Protein AF-A0A9X9XJ19-F1 (afdb_monomer_lite)

Structure (mmCIF, N/CA/C/O backbone):
data_AF-A0A9X9XJ19-F1
#
_entry.id   AF-A0A9X9XJ19-F1
#
loop_
_atom_site.group_PDB
_atom_site.id
_atom_site.type_symbol
_atom_site.label_atom_id
_atom_site.label_alt_id
_atom_site.label_comp_id
_atom_site.label_asym_id
_atom_site.label_entity_id
_atom_site.label_seq_id
_atom_site.pdbx_PDB_ins_code
_atom_site.Cartn_x
_atom_site.Cartn_y
_atom_site.Cartn_z
_atom_site.occupancy
_atom_site.B_iso_or_equiv
_atom_site.auth_seq_id
_atom_site.auth_comp_id
_atom_site.auth_asym_id
_atom_site.auth_atom_id
_atom_site.pdbx_PDB_model_num
ATOM 1 N N . MET A 1 1 ? -12.049 0.904 17.462 1.00 71.25 1 MET A N 1
ATOM 2 C CA . MET A 1 1 ? -11.422 1.998 16.678 1.00 71.25 1 MET A CA 1
ATOM 3 C C . MET A 1 1 ? -12.164 2.177 15.350 1.00 71.25 1 MET A C 1
ATOM 5 O O . MET A 1 1 ? -13.078 1.402 15.099 1.00 71.25 1 MET A O 1
ATOM 9 N N . GLY A 1 2 ? -11.866 3.209 14.552 1.00 80.62 2 GLY A N 1
ATOM 10 C CA . GLY A 1 2 ? -12.479 3.394 13.226 1.00 80.62 2 GLY A CA 1
ATOM 11 C C . GLY A 1 2 ? -12.077 2.323 12.214 1.00 80.62 2 GLY A C 1
ATOM 12 O O . GLY A 1 2 ? -11.041 1.677 12.376 1.00 80.62 2 GLY A O 1
ATOM 13 N N . ARG A 1 3 ? -12.906 2.127 11.182 1.00 89.88 3 ARG A N 1
ATOM 14 C CA . ARG A 1 3 ? -12.541 1.289 10.029 1.00 89.88 3 ARG A CA 1
ATOM 15 C C . ARG A 1 3 ? -11.623 2.067 9.092 1.00 89.88 3 ARG A C 1
ATOM 17 O O . ARG A 1 3 ? -11.672 3.299 9.050 1.00 89.88 3 ARG A O 1
ATOM 24 N N . TRP A 1 4 ? -10.830 1.343 8.315 1.00 92.69 4 TRP A N 1
ATOM 25 C CA . TRP A 1 4 ? -9.809 1.934 7.457 1.00 92.69 4 TRP A CA 1
ATOM 26 C C . TRP A 1 4 ? -9.613 1.139 6.162 1.00 92.69 4 TRP A C 1
ATOM 28 O O . TRP A 1 4 ? -10.127 0.024 6.020 1.00 92.69 4 TRP A O 1
ATOM 38 N N . PHE A 1 5 ? -8.903 1.740 5.207 1.00 92.44 5 PHE A N 1
ATOM 39 C CA . PHE A 1 5 ? -8.573 1.125 3.923 1.00 92.44 5 PHE A CA 1
ATOM 40 C C . PHE A 1 5 ? -7.087 0.870 3.756 1.00 92.44 5 PHE A C 1
ATO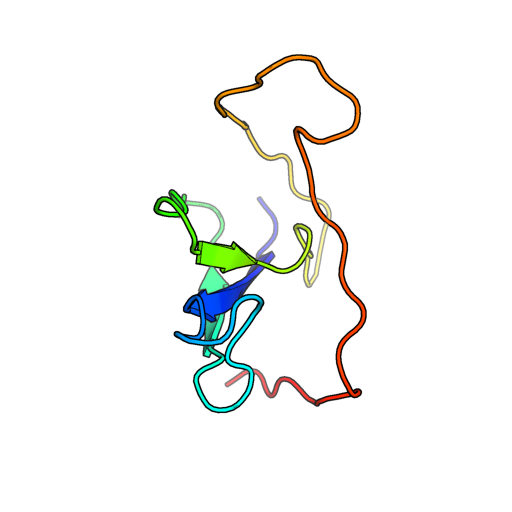M 42 O O . PHE A 1 5 ? -6.267 1.746 4.023 1.00 92.44 5 PHE A O 1
ATOM 49 N N . ALA A 1 6 ? -6.780 -0.303 3.208 1.00 94.00 6 ALA A N 1
ATOM 50 C CA . ALA A 1 6 ? -5.513 -0.576 2.552 1.00 94.00 6 ALA A CA 1
ATOM 51 C C . ALA A 1 6 ? -5.762 -0.640 1.044 1.00 94.00 6 ALA A C 1
ATOM 53 O O . ALA A 1 6 ? -6.553 -1.463 0.580 1.00 94.00 6 ALA A O 1
ATOM 54 N N . ILE A 1 7 ? -5.093 0.216 0.280 1.00 95.88 7 ILE A N 1
ATOM 55 C CA . ILE A 1 7 ? -5.035 0.105 -1.179 1.00 95.88 7 ILE A CA 1
ATOM 56 C C . ILE A 1 7 ? -3.606 -0.273 -1.511 1.00 95.88 7 ILE A C 1
ATOM 58 O O . ILE A 1 7 ? -2.687 0.418 -1.081 1.00 95.88 7 ILE A O 1
ATOM 62 N N . VAL A 1 8 ? -3.430 -1.370 -2.237 1.00 96.88 8 VAL A N 1
ATOM 63 C CA . VAL A 1 8 ? -2.117 -1.922 -2.561 1.00 96.88 8 VAL A CA 1
ATOM 64 C C . VAL A 1 8 ? -2.006 -2.238 -4.039 1.00 96.88 8 VAL A C 1
ATOM 66 O O . VAL A 1 8 ? -2.997 -2.576 -4.688 1.00 96.88 8 VAL A O 1
ATOM 69 N N . ALA A 1 9 ? -0.786 -2.185 -4.551 1.00 97.50 9 ALA A N 1
ATOM 70 C CA . ALA A 1 9 ? -0.441 -2.645 -5.884 1.00 97.50 9 ALA A CA 1
ATOM 71 C C . ALA A 1 9 ? 0.894 -3.403 -5.830 1.00 97.50 9 ALA A C 1
ATOM 73 O O . ALA A 1 9 ? 1.782 -3.039 -5.054 1.00 97.50 9 ALA A O 1
ATOM 74 N N . PRO A 1 10 ? 1.059 -4.477 -6.617 1.00 97.31 10 PRO A N 1
ATOM 75 C CA . PRO A 1 10 ? 2.344 -5.150 -6.699 1.00 97.31 10 PRO A CA 1
ATOM 76 C C . PRO A 1 10 ? 3.355 -4.286 -7.461 1.00 97.31 10 PRO A C 1
ATOM 78 O O . PRO A 1 10 ? 2.976 -3.445 -8.280 1.00 97.31 10 PRO A O 1
ATOM 81 N N . HIS A 1 11 ? 4.643 -4.523 -7.223 1.00 96.50 11 HIS A N 1
ATOM 82 C CA . HIS A 1 11 ? 5.704 -3.973 -8.060 1.00 96.50 11 HIS A CA 1
ATOM 83 C C . HIS A 1 11 ? 5.605 -4.514 -9.489 1.00 96.50 11 HIS A C 1
ATOM 85 O O . HIS A 1 11 ? 5.454 -5.722 -9.698 1.00 96.50 11 HIS A O 1
ATOM 91 N N . ALA A 1 12 ? 5.710 -3.633 -10.477 1.00 95.31 12 ALA A N 1
ATOM 92 C CA . ALA A 1 12 ? 5.774 -4.006 -11.880 1.00 95.31 12 ALA A CA 1
ATOM 93 C C . ALA A 1 12 ? 7.217 -4.384 -12.272 1.00 95.31 12 ALA A C 1
ATOM 95 O O . ALA A 1 12 ? 8.161 -3.764 -11.788 1.00 95.31 12 ALA A O 1
ATOM 96 N N . PRO A 1 13 ? 7.433 -5.320 -13.218 1.00 92.69 13 PRO A N 1
ATOM 97 C CA . PRO A 1 13 ? 8.781 -5.662 -13.693 1.00 92.69 13 PRO A CA 1
ATOM 98 C C . PRO A 1 13 ? 9.574 -4.479 -14.271 1.00 92.69 13 PRO A C 1
ATOM 100 O O . PRO A 1 13 ? 10.799 -4.491 -14.254 1.00 92.69 13 PRO A O 1
ATOM 103 N N . ALA A 1 14 ? 8.878 -3.465 -14.793 1.00 86.94 14 ALA A N 1
ATOM 104 C CA . ALA A 1 14 ? 9.473 -2.245 -15.337 1.00 86.94 14 ALA A CA 1
ATOM 105 C C . ALA A 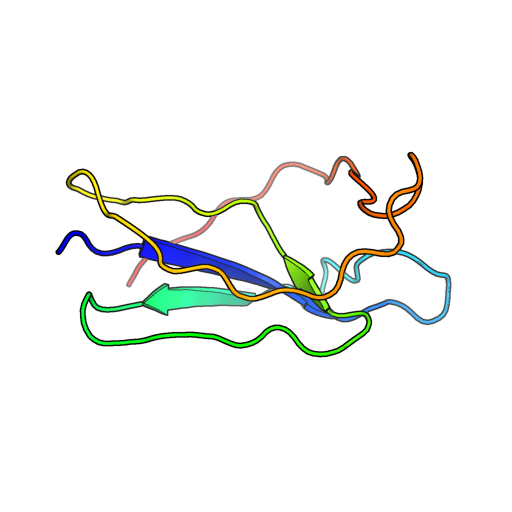1 14 ? 9.787 -1.183 -14.262 1.00 86.94 14 ALA A C 1
ATOM 107 O O . ALA A 1 14 ? 10.143 -0.056 -14.603 1.00 86.94 14 ALA A O 1
ATOM 108 N N . GLY A 1 15 ? 9.636 -1.529 -12.981 1.00 87.75 15 GLY A N 1
ATOM 109 C CA . GLY A 1 15 ? 9.647 -0.584 -11.875 1.00 87.75 15 GLY A CA 1
ATOM 110 C C . GLY A 1 15 ? 8.269 0.032 -11.630 1.00 87.75 15 GLY A C 1
ATOM 111 O O . GLY A 1 15 ? 7.415 0.066 -12.520 1.00 87.75 15 GLY A O 1
ATOM 112 N N . ARG A 1 16 ? 8.084 0.578 -10.423 1.00 91.69 16 ARG A N 1
ATOM 113 C CA . ARG A 1 16 ? 6.852 1.251 -9.964 1.00 91.69 16 ARG A CA 1
ATOM 114 C C . ARG A 1 16 ? 5.663 0.297 -9.758 1.00 91.69 16 ARG A C 1
ATOM 116 O O . ARG A 1 16 ? 5.807 -0.922 -9.771 1.00 91.69 16 ARG A O 1
ATOM 123 N N . GLN A 1 17 ? 4.495 0.856 -9.476 1.00 95.62 17 GLN A N 1
ATOM 124 C CA . GLN A 1 17 ? 3.260 0.160 -9.125 1.00 95.62 17 GLN A CA 1
ATOM 125 C C . GLN A 1 17 ? 2.498 -0.367 -10.352 1.00 95.62 17 GLN A C 1
ATOM 127 O O . GLN A 1 17 ? 2.215 0.376 -11.293 1.00 95.62 17 GLN A O 1
ATOM 132 N N . ASP A 1 18 ? 2.084 -1.635 -10.325 1.00 95.94 18 ASP A N 1
ATOM 133 C CA . ASP A 1 18 ? 1.163 -2.197 -11.319 1.00 95.94 18 ASP A CA 1
ATOM 134 C C . ASP A 1 18 ? -0.295 -1.903 -10.927 1.00 95.94 18 ASP A C 1
ATOM 136 O O . ASP A 1 18 ? -0.960 -2.680 -10.230 1.00 95.94 18 ASP A O 1
ATOM 140 N N . MET A 1 19 ? -0.807 -0.763 -11.401 1.00 95.69 19 MET A N 1
ATOM 141 C CA . MET A 1 19 ? -2.181 -0.337 -11.114 1.00 95.69 19 MET A CA 1
ATOM 142 C C . MET A 1 19 ? -3.252 -1.237 -11.739 1.00 95.69 19 MET A C 1
ATOM 144 O O . MET A 1 19 ? -4.358 -1.301 -11.206 1.00 95.69 19 MET A O 1
ATOM 148 N N . ALA A 1 20 ? -2.949 -1.993 -12.802 1.00 94.88 20 ALA A N 1
ATOM 149 C CA . ALA A 1 20 ? -3.902 -2.957 -13.363 1.00 94.88 20 ALA A CA 1
ATOM 150 C C . ALA A 1 20 ? -4.178 -4.117 -12.387 1.00 94.88 20 ALA A C 1
ATOM 152 O O . ALA A 1 20 ? -5.209 -4.793 -12.461 1.00 94.88 20 ALA A O 1
ATOM 153 N N . ARG A 1 21 ? -3.266 -4.335 -11.435 1.00 95.56 21 ARG A N 1
ATOM 154 C CA . ARG A 1 21 ? -3.374 -5.342 -10.378 1.00 95.56 21 ARG A CA 1
ATOM 155 C C . ARG A 1 21 ? -3.643 -4.744 -8.998 1.00 95.56 21 ARG A C 1
ATOM 157 O O . ARG A 1 21 ? -3.586 -5.486 -8.017 1.00 95.56 21 ARG A O 1
ATOM 164 N N . ALA A 1 22 ? -3.978 -3.457 -8.910 1.00 96.12 22 ALA A N 1
ATOM 165 C CA . ALA A 1 22 ? -4.308 -2.825 -7.641 1.00 96.12 22 ALA A CA 1
ATOM 166 C C . ALA A 1 22 ? -5.509 -3.506 -6.961 1.00 96.12 22 ALA A C 1
ATOM 168 O O . ALA A 1 22 ? -6.414 -4.046 -7.613 1.00 96.12 22 ALA A O 1
ATOM 169 N N . ARG A 1 23 ? -5.509 -3.512 -5.630 1.00 95.06 23 ARG A N 1
ATOM 170 C CA . ARG A 1 23 ? -6.577 -4.059 -4.787 1.00 95.06 23 ARG A CA 1
ATOM 171 C C . ARG A 1 23 ? -6.841 -3.115 -3.626 1.00 95.06 23 ARG A C 1
ATOM 173 O O . ARG A 1 23 ? -5.907 -2.555 -3.063 1.00 95.06 23 ARG A O 1
ATOM 180 N N . ALA A 1 24 ? -8.108 -2.986 -3.254 1.00 94.31 24 ALA A N 1
ATOM 181 C CA . ALA A 1 24 ? -8.532 -2.256 -2.070 1.00 94.31 24 ALA A CA 1
ATOM 182 C C . ALA A 1 24 ? -9.161 -3.223 -1.064 1.00 94.31 24 ALA A C 1
ATOM 184 O O . ALA A 1 24 ? -9.938 -4.103 -1.437 1.00 94.31 24 ALA A O 1
ATOM 185 N N . PHE A 1 25 ? -8.838 -3.041 0.211 1.00 92.69 25 PHE A N 1
ATOM 186 C CA . PHE A 1 25 ? -9.318 -3.864 1.312 1.00 92.69 25 PHE A CA 1
ATOM 187 C C . PHE A 1 25 ? -9.903 -2.979 2.406 1.00 92.69 25 PHE A C 1
ATOM 189 O O . PHE A 1 25 ? -9.257 -2.032 2.857 1.00 92.69 25 PHE A O 1
ATOM 196 N N . ARG A 1 26 ? -11.112 -3.321 2.863 1.00 92.31 26 ARG A N 1
ATOM 197 C CA . ARG A 1 26 ? -11.732 -2.725 4.049 1.00 92.31 26 ARG A CA 1
ATOM 198 C C . ARG A 1 26 ? -11.298 -3.493 5.289 1.00 92.31 26 ARG A C 1
ATOM 200 O O . ARG A 1 26 ? -11.768 -4.608 5.506 1.00 92.31 26 ARG A O 1
ATOM 207 N N . ALA A 1 27 ? -10.459 -2.882 6.110 1.00 91.75 27 ALA A N 1
ATOM 208 C CA . ALA A 1 27 ? -10.021 -3.475 7.361 1.00 91.75 27 ALA A CA 1
ATOM 209 C C . ALA A 1 27 ? -10.932 -3.061 8.525 1.00 91.75 27 ALA A C 1
ATOM 211 O O . ALA A 1 27 ? -11.402 -1.918 8.626 1.00 91.75 27 ALA A O 1
ATOM 212 N N . GLN A 1 28 ? -11.199 -4.024 9.404 1.00 91.25 28 GLN A N 1
ATOM 213 C CA . GLN A 1 28 ? -11.865 -3.798 10.681 1.00 91.25 28 GLN A CA 1
ATOM 214 C C . GLN A 1 28 ? -10.871 -3.253 11.714 1.00 91.25 28 GLN A C 1
ATOM 216 O O . GLN A 1 28 ? -9.658 -3.232 11.507 1.00 91.25 28 GLN A O 1
ATOM 221 N N . SER A 1 29 ? -11.392 -2.775 12.843 1.00 90.00 29 SER A N 1
ATOM 222 C CA . SER A 1 29 ? -10.576 -2.110 13.864 1.00 90.00 29 SER 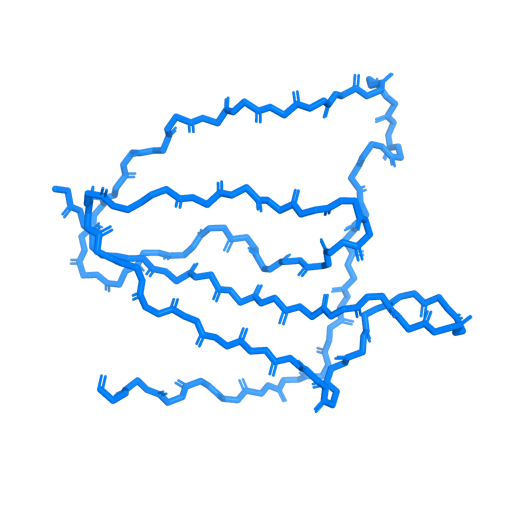A CA 1
ATOM 223 C C . SER A 1 29 ? -9.621 -3.025 14.631 1.00 90.00 29 SER A C 1
ATOM 225 O O . SER A 1 29 ? -8.768 -2.531 15.358 1.00 90.00 29 SER A O 1
ATOM 227 N N . ASP A 1 30 ? -9.817 -4.333 14.524 1.00 91.88 30 ASP A N 1
ATOM 228 C CA . ASP A 1 30 ? -9.043 -5.401 15.155 1.00 91.88 30 ASP A CA 1
ATOM 229 C C . ASP A 1 30 ? -8.075 -6.088 14.176 1.00 91.88 30 ASP A C 1
ATOM 231 O O . ASP A 1 30 ? -7.428 -7.072 14.527 1.00 91.88 30 ASP A O 1
ATOM 235 N N . GLN A 1 31 ? -7.952 -5.566 12.951 1.00 93.25 31 GLN A N 1
ATOM 236 C CA . GLN A 1 31 ? -7.077 -6.105 11.917 1.00 93.25 31 GLN A CA 1
ATOM 237 C C . GLN A 1 31 ? -5.860 -5.205 11.703 1.00 93.25 31 GLN A C 1
ATOM 239 O O . GLN A 1 31 ? -5.984 -3.990 11.548 1.00 93.25 31 GLN A O 1
ATOM 244 N N . GLY A 1 32 ? -4.684 -5.831 11.654 1.00 93.69 32 GLY A N 1
ATOM 245 C CA . GLY A 1 32 ? -3.427 -5.215 11.235 1.00 93.69 32 GLY A CA 1
ATOM 246 C C . GLY A 1 32 ? -2.967 -5.752 9.882 1.00 93.69 32 GLY A C 1
ATOM 247 O O . GLY A 1 32 ? -3.416 -6.811 9.440 1.00 93.69 32 GLY A O 1
ATOM 248 N N . VAL A 1 33 ? -2.055 -5.030 9.235 1.00 94.94 33 VAL A N 1
ATOM 249 C CA . VAL A 1 33 ? -1.399 -5.474 8.000 1.00 94.94 33 VAL A CA 1
ATOM 250 C C . VAL A 1 33 ? 0.107 -5.301 8.109 1.00 94.94 33 VAL A C 1
ATOM 252 O O . VAL A 1 33 ? 0.600 -4.423 8.815 1.00 94.94 33 VAL A O 1
ATOM 255 N N . THR A 1 34 ? 0.829 -6.124 7.363 1.00 95.88 34 THR A N 1
ATOM 256 C CA . THR A 1 34 ? 2.248 -5.935 7.078 1.00 95.88 34 THR A CA 1
ATOM 257 C C . THR A 1 34 ? 2.393 -5.903 5.569 1.00 95.88 34 THR A C 1
ATOM 259 O O . THR A 1 34 ? 1.986 -6.846 4.890 1.00 95.88 34 THR A O 1
ATOM 262 N N . TYR A 1 35 ? 2.937 -4.812 5.041 1.00 94.88 35 TYR A N 1
ATOM 263 C CA . TYR A 1 35 ? 3.276 -4.731 3.627 1.00 94.88 35 TYR A CA 1
ATOM 264 C C . TYR A 1 35 ? 4.578 -5.496 3.390 1.00 94.88 35 TYR A C 1
ATOM 266 O O . TYR A 1 35 ? 5.539 -5.348 4.144 1.00 94.88 35 TYR A O 1
ATOM 274 N N . GLY A 1 36 ? 4.585 -6.361 2.375 1.00 93.31 36 GLY A N 1
ATOM 275 C CA . GLY A 1 36 ? 5.810 -7.022 1.938 1.00 93.31 36 GLY A CA 1
ATOM 276 C C . GLY A 1 36 ? 6.766 -6.027 1.282 1.00 93.31 36 GLY A C 1
ATOM 277 O O . GLY A 1 36 ? 6.349 -4.947 0.864 1.00 93.31 36 GLY A O 1
ATOM 278 N N . ALA A 1 37 ? 8.036 -6.414 1.153 1.00 89.44 37 ALA A N 1
ATOM 279 C CA . ALA A 1 37 ? 8.980 -5.671 0.324 1.00 89.44 37 ALA A CA 1
ATOM 280 C C . ALA A 1 37 ? 8.411 -5.486 -1.095 1.00 89.44 37 ALA A C 1
ATOM 282 O O . ALA A 1 37 ? 7.723 -6.371 -1.612 1.00 89.44 37 ALA A O 1
ATOM 283 N N . ASP A 1 38 ? 8.668 -4.318 -1.680 1.00 91.25 38 ASP A N 1
ATOM 284 C CA . ASP A 1 38 ? 8.194 -3.901 -3.004 1.00 91.25 38 ASP A CA 1
ATOM 285 C C . ASP A 1 38 ? 6.660 -3.866 -3.183 1.00 91.25 38 ASP A C 1
ATOM 287 O O . ASP A 1 38 ? 6.152 -3.729 -4.298 1.00 91.25 38 ASP A O 1
ATOM 291 N N . VAL A 1 39 ? 5.879 -3.940 -2.100 1.00 95.44 39 VAL A N 1
ATOM 292 C CA . VAL A 1 39 ? 4.434 -3.690 -2.162 1.00 95.44 39 VAL A CA 1
ATOM 293 C C . VAL A 1 39 ? 4.169 -2.194 -2.064 1.00 95.44 39 VAL A C 1
ATOM 295 O O . VAL A 1 39 ? 4.397 -1.560 -1.033 1.00 95.44 39 VAL A O 1
ATOM 298 N N . TRP A 1 40 ? 3.594 -1.644 -3.128 1.00 96.94 40 TRP A N 1
ATOM 299 C CA . TRP A 1 40 ? 3.095 -0.279 -3.136 1.00 96.94 40 TRP A CA 1
ATOM 300 C C . TRP A 1 40 ? 1.806 -0.195 -2.338 1.00 96.94 40 TRP A C 1
ATOM 302 O O . TRP A 1 40 ? 0.946 -1.075 -2.446 1.00 96.94 40 TRP A O 1
ATOM 312 N N . HIS A 1 41 ? 1.645 0.879 -1.572 1.00 96.38 41 HIS A N 1
ATOM 313 C CA . HIS A 1 41 ? 0.431 1.116 -0.811 1.00 96.38 41 HIS A CA 1
ATOM 314 C C . HIS A 1 41 ? 0.074 2.601 -0.762 1.00 96.38 41 HIS A C 1
ATOM 316 O O . HIS A 1 41 ? 0.934 3.476 -0.785 1.00 96.38 41 HIS A O 1
ATOM 322 N N . HIS A 1 42 ? -1.223 2.878 -0.699 1.00 95.44 42 HIS A N 1
ATOM 323 C CA . HIS A 1 42 ? -1.734 4.219 -0.444 1.00 95.44 42 HIS A CA 1
ATOM 324 C C . HIS A 1 42 ? -1.541 4.588 1.041 1.00 95.44 42 HIS A C 1
ATOM 326 O O . HIS A 1 42 ? -1.650 3.698 1.894 1.00 95.44 42 HIS A O 1
ATOM 332 N N . PRO A 1 43 ? -1.335 5.878 1.384 1.00 92.31 43 PRO A N 1
ATOM 333 C CA . PRO A 1 43 ? -1.335 6.333 2.772 1.00 92.31 43 PRO A CA 1
ATOM 334 C C . PRO A 1 43 ? -2.567 5.857 3.557 1.00 92.31 43 PRO A C 1
ATOM 336 O O . PRO A 1 43 ? -3.659 5.707 3.002 1.00 92.31 43 PRO A O 1
ATOM 339 N N . CYS A 1 44 ? -2.418 5.635 4.865 1.00 89.56 44 CYS A N 1
ATOM 340 C CA . CYS A 1 44 ? -3.521 5.174 5.711 1.00 89.56 44 CYS A CA 1
ATOM 341 C C . CYS A 1 44 ? -4.734 6.118 5.617 1.00 89.56 44 CYS A C 1
ATOM 343 O O . CYS A 1 44 ? -4.628 7.305 5.922 1.00 89.56 44 CYS A O 1
ATOM 345 N N . ALA A 1 45 ? -5.896 5.577 5.240 1.00 90.50 45 ALA A N 1
ATOM 346 C CA . ALA A 1 45 ? -7.144 6.326 5.109 1.00 90.50 45 ALA A CA 1
ATOM 347 C C . ALA A 1 45 ? -8.245 5.722 5.994 1.00 90.50 45 ALA A C 1
ATOM 349 O O . ALA A 1 45 ? -8.478 4.511 5.976 1.00 90.50 45 ALA A O 1
ATOM 350 N N . VAL A 1 46 ? -8.933 6.570 6.763 1.00 92.44 46 VAL A N 1
ATOM 351 C CA . VAL A 1 46 ? -10.038 6.190 7.663 1.00 92.44 46 VAL A CA 1
ATOM 352 C C . VAL A 1 46 ? -11.392 6.551 7.050 1.00 92.44 46 VAL A C 1
ATOM 354 O O . VAL A 1 46 ? -11.484 7.495 6.273 1.00 92.44 46 VAL A O 1
ATOM 357 N N . ILE A 1 47 ? -12.445 5.800 7.387 1.00 88.25 47 ILE A N 1
ATOM 358 C CA . ILE A 1 47 ? -13.756 5.918 6.716 1.00 88.25 47 ILE A CA 1
ATOM 359 C C . ILE A 1 47 ? -14.726 6.823 7.476 1.00 88.25 47 ILE A C 1
ATOM 361 O O . ILE A 1 47 ? -15.321 7.725 6.900 1.00 88.25 47 ILE A O 1
ATOM 365 N N . ASP A 1 48 ? -14.960 6.518 8.753 1.00 86.88 48 ASP A N 1
ATOM 366 C CA . ASP A 1 48 ? -16.122 7.018 9.500 1.00 86.88 48 ASP A CA 1
ATOM 367 C C . ASP A 1 48 ? -15.748 7.785 10.769 1.00 86.88 48 ASP A C 1
ATOM 369 O O . ASP A 1 48 ? -16.516 8.615 11.251 1.00 86.88 48 ASP A O 1
ATOM 373 N N . ARG A 1 49 ? -14.578 7.497 11.338 1.00 90.25 49 ARG A N 1
ATOM 374 C CA . ARG A 1 49 ? -14.088 8.124 12.565 1.00 90.25 49 ARG A CA 1
ATOM 375 C C . ARG A 1 49 ? -12.562 8.047 12.635 1.00 90.25 49 ARG A C 1
ATOM 377 O O . ARG A 1 49 ? -11.977 7.167 11.999 1.00 90.25 49 ARG A O 1
ATOM 384 N N . PRO A 1 50 ? -11.919 8.888 13.460 1.00 91.75 50 PRO A N 1
ATOM 385 C CA . PRO A 1 50 ? -10.488 8.788 13.708 1.00 91.75 50 PRO A CA 1
ATOM 386 C C . PRO A 1 50 ? -10.064 7.386 14.167 1.00 91.75 50 PRO A C 1
ATOM 388 O O . PRO A 1 50 ? -10.763 6.710 14.931 1.00 91.75 50 PRO A O 1
ATOM 391 N N . ALA A 1 51 ? -8.885 6.967 13.720 1.00 90.00 51 ALA A N 1
ATOM 392 C CA . ALA A 1 51 ? -8.225 5.748 14.160 1.00 90.00 51 ALA A CA 1
ATOM 393 C C . ALA A 1 51 ? -6.777 6.067 14.542 1.00 90.00 51 ALA A C 1
ATOM 395 O O . ALA A 1 51 ? -6.186 7.022 14.042 1.00 90.00 51 ALA A O 1
ATOM 396 N N . GLN A 1 52 ? -6.227 5.266 15.449 1.00 91.25 52 GLN A N 1
ATOM 397 C CA . GLN A 1 52 ? -4.819 5.302 15.815 1.00 91.25 52 GLN A CA 1
ATOM 398 C C . GLN A 1 52 ? -4.172 4.013 15.328 1.00 91.25 52 GLN A C 1
ATOM 400 O O . GLN A 1 52 ? -4.732 2.932 15.519 1.00 91.25 52 GLN A O 1
ATOM 405 N N . PHE A 1 53 ? -3.002 4.148 14.714 1.00 91.81 53 PHE A N 1
ATOM 406 C CA . PHE A 1 53 ? -2.232 3.038 14.174 1.00 91.81 53 PHE A CA 1
ATOM 407 C C . PHE A 1 53 ? -0.907 2.949 14.920 1.00 91.81 53 PHE A C 1
ATOM 409 O O . PHE A 1 53 ? -0.179 3.935 15.019 1.00 91.81 53 PHE A O 1
ATOM 416 N N . ALA A 1 54 ? -0.595 1.763 15.434 1.00 94.12 54 ALA A N 1
ATOM 417 C CA . ALA A 1 54 ? 0.765 1.438 15.828 1.00 94.12 54 ALA A CA 1
ATOM 418 C C . ALA A 1 54 ? 1.523 1.020 14.564 1.00 94.12 54 ALA A C 1
ATOM 420 O O . ALA A 1 54 ? 1.109 0.081 13.886 1.00 94.12 54 ALA A O 1
ATOM 421 N N . ILE A 1 55 ? 2.600 1.732 14.237 1.00 93.94 55 ILE A N 1
ATOM 422 C CA . ILE A 1 55 ? 3.404 1.479 13.040 1.00 93.94 55 ILE A CA 1
ATOM 423 C C . ILE A 1 55 ? 4.786 1.020 13.485 1.00 93.94 55 ILE A C 1
ATOM 425 O O . ILE A 1 55 ? 5.454 1.691 14.270 1.00 93.94 55 ILE A O 1
ATOM 429 N N . PHE A 1 56 ? 5.203 -0.125 12.959 1.00 94.94 56 PHE A N 1
ATOM 430 C CA . PHE A 1 56 ? 6.567 -0.615 13.050 1.00 94.94 56 PHE A CA 1
ATOM 431 C C . PHE A 1 56 ? 7.066 -0.840 11.627 1.00 94.94 56 PHE A C 1
ATOM 433 O O . PHE A 1 56 ? 6.482 -1.629 10.887 1.00 94.94 56 PHE A O 1
ATOM 440 N N . MET A 1 57 ? 8.108 -0.114 11.238 1.00 91.88 57 MET A N 1
ATOM 441 C CA . MET A 1 57 ? 8.679 -0.175 9.897 1.00 91.88 57 MET A CA 1
ATOM 442 C C . MET A 1 57 ? 10.197 -0.067 9.965 1.00 91.88 57 MET A C 1
ATOM 444 O O . MET A 1 57 ? 10.747 0.522 10.899 1.00 91.88 57 MET A O 1
ATOM 448 N N . TRP A 1 58 ? 10.859 -0.645 8.968 1.00 88.69 58 TRP A N 1
ATOM 449 C CA . TRP A 1 58 ? 12.266 -0.366 8.726 1.00 88.69 58 TRP A CA 1
ATOM 450 C C . TRP A 1 58 ? 12.416 1.042 8.147 1.00 88.69 58 TRP A C 1
ATOM 452 O O . TRP A 1 58 ? 11.514 1.514 7.458 1.00 88.69 58 TRP A O 1
ATOM 462 N N . LYS A 1 59 ? 13.533 1.694 8.472 1.00 90.75 59 LYS A N 1
ATOM 463 C CA . LYS A 1 59 ? 13.898 3.021 7.984 1.00 90.75 59 LYS A CA 1
ATOM 464 C C . LYS A 1 59 ? 15.392 3.064 7.708 1.00 90.75 59 LYS A C 1
ATOM 466 O O . LYS A 1 59 ? 16.177 2.762 8.612 1.00 90.75 59 LYS A O 1
ATOM 471 N N . ASP A 1 60 ? 15.781 3.461 6.507 1.00 90.44 60 ASP A N 1
ATOM 472 C CA . ASP A 1 60 ? 17.178 3.671 6.120 1.00 90.44 60 ASP A CA 1
ATOM 473 C C . ASP A 1 60 ? 17.714 5.047 6.554 1.00 90.44 60 ASP A C 1
ATOM 475 O O . ASP A 1 60 ? 18.925 5.259 6.627 1.00 90.44 60 ASP A O 1
ATOM 479 N N . GLY A 1 61 ? 16.806 5.960 6.925 1.00 90.19 61 GLY A N 1
ATOM 480 C CA . GLY A 1 61 ? 17.115 7.289 7.455 1.00 90.19 61 GLY A CA 1
ATOM 481 C C . GLY A 1 61 ? 17.514 8.325 6.400 1.00 90.19 61 GLY A C 1
ATOM 482 O O . GLY A 1 61 ? 17.887 9.443 6.763 1.00 90.19 61 GLY A O 1
ATOM 483 N N . THR A 1 62 ? 17.442 7.985 5.117 1.00 93.69 62 THR A N 1
ATOM 484 C CA . THR A 1 62 ? 17.741 8.875 3.996 1.00 93.69 62 THR A CA 1
ATOM 485 C C . THR A 1 62 ? 16.471 9.529 3.448 1.00 93.69 62 THR A C 1
ATOM 487 O O . THR A 1 62 ? 15.349 9.192 3.815 1.00 93.69 62 THR A O 1
ATOM 490 N N . ALA A 1 63 ? 16.630 10.491 2.538 1.00 88.12 63 ALA A N 1
ATOM 491 C CA . ALA A 1 63 ? 15.492 11.076 1.829 1.00 88.12 63 ALA A CA 1
ATOM 492 C C . ALA A 1 63 ? 14.841 10.108 0.819 1.00 88.12 63 ALA A C 1
ATOM 494 O O . ALA A 1 63 ? 13.777 10.423 0.299 1.00 88.12 63 ALA A O 1
ATOM 495 N N . ALA A 1 64 ? 15.490 8.978 0.521 1.00 84.75 64 ALA A N 1
ATOM 496 C CA . ALA A 1 64 ? 15.000 7.951 -0.394 1.00 84.75 64 ALA A CA 1
ATOM 497 C C . ALA A 1 64 ? 14.305 6.782 0.330 1.00 84.75 64 ALA A C 1
ATOM 499 O O . ALA A 1 64 ? 13.901 5.831 -0.331 1.00 84.75 64 ALA A O 1
ATOM 500 N N . ASP A 1 65 ? 14.166 6.861 1.660 1.00 87.00 65 ASP A N 1
ATOM 501 C CA . ASP A 1 65 ? 13.511 5.846 2.500 1.00 87.00 65 ASP A CA 1
ATOM 502 C C . ASP A 1 65 ? 12.055 5.595 2.069 1.00 87.00 65 ASP A C 1
ATOM 504 O O . ASP A 1 65 ? 11.574 4.465 2.088 1.00 87.00 65 ASP A O 1
ATOM 508 N N . ASP A 1 66 ? 11.377 6.657 1.616 1.00 87.75 66 ASP A N 1
ATOM 509 C CA . ASP A 1 66 ? 10.013 6.624 1.095 1.00 87.75 66 ASP A CA 1
ATOM 510 C C . ASP A 1 66 ? 9.973 7.162 -0.347 1.00 87.75 66 ASP A C 1
ATOM 512 O O . ASP A 1 66 ? 10.472 8.254 -0.636 1.00 87.75 66 ASP A O 1
ATOM 516 N N . GLU A 1 67 ? 9.311 6.437 -1.253 1.00 90.50 67 GLU A N 1
ATOM 517 C CA . GLU A 1 67 ? 9.010 6.912 -2.608 1.00 90.50 67 GLU A CA 1
ATOM 518 C C . GLU A 1 67 ? 7.518 7.242 -2.739 1.00 90.50 67 GLU A C 1
ATOM 520 O O . GLU A 1 67 ? 6.648 6.417 -2.455 1.00 90.50 67 GLU A O 1
ATOM 525 N N . PHE A 1 68 ? 7.218 8.444 -3.234 1.00 91.94 68 PHE A N 1
ATOM 526 C CA . PHE A 1 68 ? 5.855 8.879 -3.534 1.00 91.94 68 PHE A CA 1
ATOM 527 C C . PHE A 1 68 ? 5.672 9.038 -5.036 1.00 91.94 68 PHE A C 1
ATOM 529 O O . PHE A 1 68 ? 6.462 9.692 -5.719 1.00 91.94 68 PHE A O 1
ATOM 536 N N . VAL A 1 69 ? 4.598 8.447 -5.550 1.00 93.50 69 VAL A N 1
ATOM 537 C CA . VAL A 1 69 ? 4.312 8.398 -6.980 1.00 93.50 69 VAL A CA 1
ATOM 538 C C . VAL A 1 69 ? 2.858 8.754 -7.240 1.00 93.50 69 VAL A C 1
ATOM 540 O O . VAL A 1 69 ? 1.948 8.227 -6.605 1.00 93.50 69 VAL A O 1
ATOM 543 N N . GLU A 1 70 ? 2.641 9.631 -8.213 1.00 94.62 70 GLU A N 1
ATOM 544 C CA . GLU A 1 70 ? 1.299 9.925 -8.703 1.00 94.62 70 GLU A CA 1
ATOM 545 C C . GLU A 1 70 ? 0.768 8.761 -9.550 1.00 94.62 70 GLU A C 1
ATOM 547 O O . GLU A 1 70 ? 1.501 8.126 -10.319 1.00 94.62 70 GLU A O 1
ATOM 552 N N . VAL A 1 71 ? -0.531 8.502 -9.422 1.00 94.31 71 VAL A N 1
ATOM 553 C CA . VAL A 1 71 ? -1.288 7.515 -10.200 1.00 94.31 71 VAL A CA 1
ATOM 554 C C . VAL A 1 71 ? -2.405 8.214 -10.960 1.00 94.31 71 VAL A C 1
ATOM 556 O O . VAL A 1 71 ? -2.903 9.255 -10.537 1.00 94.31 71 VAL A O 1
ATOM 559 N N . ALA A 1 72 ? -2.837 7.625 -12.076 1.00 95.25 72 ALA A N 1
ATOM 560 C CA . ALA A 1 72 ? -4.070 8.069 -12.714 1.00 95.25 72 ALA A CA 1
ATOM 561 C C . ALA A 1 72 ? -5.243 7.940 -11.718 1.00 95.25 72 ALA A C 1
ATOM 563 O O . ALA A 1 72 ? -5.292 6.943 -10.991 1.00 95.25 72 ALA A O 1
ATOM 564 N N . PRO A 1 73 ? -6.187 8.898 -11.679 1.00 95.31 73 PRO A N 1
ATOM 565 C CA . PRO A 1 73 ? -7.353 8.807 -10.808 1.00 95.31 73 PRO A CA 1
ATOM 566 C C . PRO A 1 73 ? -8.158 7.525 -11.051 1.00 95.31 73 PRO A C 1
ATOM 568 O O . PRO A 1 73 ? -8.354 7.111 -12.194 1.00 95.31 73 PRO A O 1
ATOM 571 N N . PHE A 1 74 ? -8.651 6.915 -9.975 1.00 92.94 74 PHE A N 1
ATOM 572 C CA . PHE A 1 74 ? -9.513 5.736 -10.018 1.00 92.94 74 PHE A CA 1
ATOM 573 C C . PHE A 1 74 ? -10.521 5.768 -8.868 1.00 92.94 74 PHE A C 1
ATOM 575 O O . PHE A 1 74 ? -10.320 6.453 -7.865 1.00 92.94 74 PHE A O 1
ATOM 582 N N . GLU A 1 75 ? -11.605 5.010 -9.013 1.00 92.75 7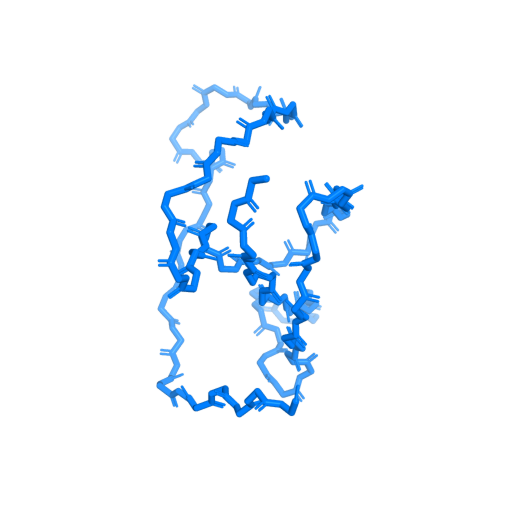5 GLU A N 1
ATOM 583 C CA . GLU A 1 75 ? -12.645 4.892 -7.995 1.00 92.75 75 GLU A CA 1
ATOM 584 C C . GLU A 1 75 ? -12.507 3.581 -7.217 1.00 92.75 75 GLU A C 1
ATOM 586 O O . GLU A 1 75 ? -12.197 2.525 -7.773 1.00 92.75 75 GLU A O 1
ATOM 591 N N . VAL A 1 76 ? -12.763 3.649 -5.910 1.00 89.06 76 VAL A N 1
ATOM 592 C CA . VAL A 1 76 ? -12.844 2.480 -5.032 1.00 89.06 76 VAL A CA 1
ATOM 593 C C . VAL A 1 76 ? -14.283 2.341 -4.558 1.00 89.06 76 VAL A C 1
ATOM 595 O O . VAL A 1 76 ? -14.773 3.162 -3.784 1.00 89.06 76 VAL A O 1
ATOM 598 N N . HIS A 1 77 ? -14.955 1.279 -4.999 1.00 86.38 77 HIS A N 1
ATOM 599 C CA . HIS A 1 77 ? -16.301 0.952 -4.539 1.00 86.38 77 HIS A CA 1
ATOM 600 C C . HIS A 1 77 ? -16.239 -0.008 -3.357 1.00 86.38 77 HIS A C 1
ATOM 602 O O . HIS A 1 77 ? -15.571 -1.042 -3.393 1.00 86.38 77 HIS A O 1
ATOM 608 N N . LEU A 1 78 ? -16.956 0.348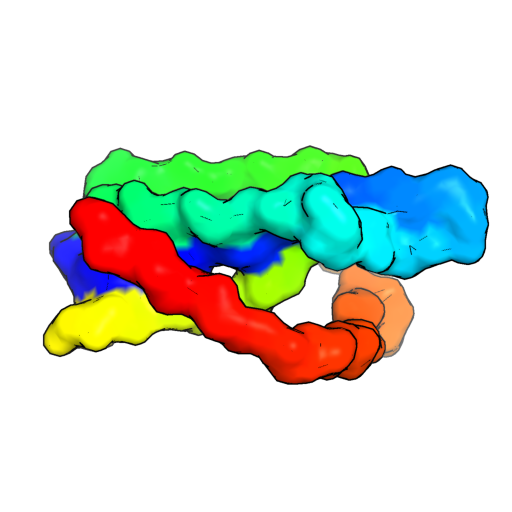 -2.302 1.00 71.69 78 LEU A N 1
ATOM 609 C CA . LEU A 1 78 ? -16.962 -0.375 -1.044 1.00 71.69 78 LEU A CA 1
ATOM 610 C C . LEU 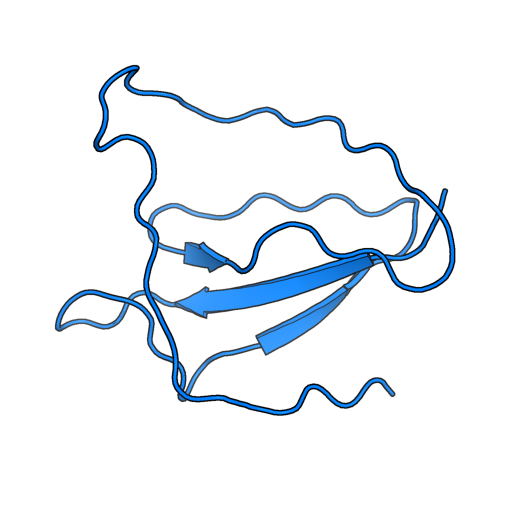A 1 78 ? -18.260 -1.159 -0.958 1.00 71.69 78 LEU A C 1
ATOM 612 O O . LEU A 1 78 ? -19.326 -0.559 -0.831 1.00 71.69 78 LEU A O 1
ATOM 616 N N . LEU A 1 79 ? -18.150 -2.481 -1.065 1.00 64.69 79 LEU A N 1
ATOM 617 C CA . LEU A 1 79 ? -19.254 -3.402 -0.807 1.00 64.69 79 LEU A CA 1
ATOM 618 C C . LEU A 1 79 ? -19.477 -3.591 0.708 1.00 64.69 79 LEU A C 1
ATOM 620 O O . LEU A 1 79 ? -18.491 -3.638 1.498 1.00 64.69 79 LEU A O 1
#

Organism: NCBI:txid1346889

Radius of gyration: 13.68 Å; chains: 1; bounding box: 37×18×32 Å

pLDDT: mean 91.49, std 5.49, range [64.69, 97.5]

Foldseek 3Di:
DFKWKKKKFAADPVGDGDPVRIDMDIDDLPDDDDADPRIDIDPIGTDDDDDDDDDDDDAPPDPVRDDDDDDDDDDDDDD

InterPro domains:
  IPR007247 Ureidoglycolate lyase [PF04115] (4-67)
  IPR007247 Ureidoglycolate lyase [PTHR21221] (4-66)
  IPR011051 RmlC-like cupin domain superfamily [SSF51182] (3-75)
  IPR024060 Ureidoglycolate lyase domain superfamily [G3DSA:2.60.120.480] (1-78)

Sequence (79 aa):
MGRWFAIVAPHAPAGRQDMARARAFRAQSDQGVTYGADVWHHPCAVIDRPAQFAIFMWKDGTAADDEFVEVAPFEVHLL

Secondary structure (DSSP, 8-state):
---EEEEEEPBPTTSSB-GGG-EEEEE-TT----PPTT-EEPPPEESSS------------STTSS-------------